Protein AF-A0A8S3CBK9-F1 (afdb_monomer_lite)

Organism: NCBI:txid392030

Foldseek 3Di:
DVVCVVLVVLVVCLVVVVVVLVVCCVPPVVSVVVQVVCCVPPNPVDHPNRVSCVSVVVVVVVVVVLVVVLVVDPDPVVNVVSVVD

pLDDT: mean 82.74, std 7.27, range [57.34, 93.5]

Sequence (85 aa):
DIYFKPYLHYVLDQKASAEYFKQKFSRDDLFQHLITWIEANFTNRLSFSDLTIKPLQRLTRYKLLLEAIQKKTQETQQRNDLLEM

Structure (mmCIF, N/CA/C/O backbone):
data_AF-A0A8S3CBK9-F1
#
_entry.id   AF-A0A8S3CBK9-F1
#
loop_
_atom_site.group_PDB
_atom_site.id
_atom_site.type_symbol
_atom_site.label_atom_id
_atom_site.label_alt_id
_atom_site.label_comp_id
_atom_site.label_asym_id
_atom_site.label_entity_id
_atom_site.label_seq_id
_atom_site.pdbx_PDB_ins_code
_atom_site.Cartn_x
_atom_site.Cartn_y
_atom_site.Cartn_z
_atom_site.occupancy
_atom_site.B_iso_or_equiv
_atom_site.auth_seq_id
_atom_site.auth_comp_id
_atom_site.auth_asym_id
_atom_site.auth_atom_id
_atom_site.pdbx_PDB_model_num
ATOM 1 N N . ASP A 1 1 ? -20.852 -5.596 0.879 1.00 57.34 1 ASP A N 1
ATOM 2 C CA . ASP A 1 1 ? -19.385 -5.593 0.633 1.00 57.34 1 ASP A CA 1
ATOM 3 C C . ASP A 1 1 ? -18.898 -5.250 -0.780 1.00 57.34 1 ASP A C 1
ATOM 5 O O . ASP A 1 1 ? -17.946 -5.842 -1.277 1.00 57.34 1 ASP A O 1
ATOM 9 N N . ILE A 1 2 ? -19.457 -4.237 -1.449 1.00 65.81 2 ILE A N 1
ATOM 10 C CA . ILE A 1 2 ? -18.984 -3.816 -2.790 1.00 65.81 2 ILE A CA 1
ATOM 11 C C . ILE A 1 2 ? -17.715 -2.946 -2.706 1.00 65.81 2 ILE A C 1
ATOM 13 O O . ILE A 1 2 ? -16.918 -2.902 -3.639 1.00 65.81 2 ILE A O 1
ATOM 17 N N . TYR A 1 3 ? -17.515 -2.280 -1.565 1.00 75.12 3 TYR A N 1
ATOM 18 C CA . TYR A 1 3 ? -16.469 -1.275 -1.366 1.00 75.12 3 TYR A CA 1
ATOM 19 C C . TYR A 1 3 ? -15.059 -1.863 -1.212 1.00 75.12 3 TYR A C 1
ATOM 21 O O . TYR A 1 3 ? -14.098 -1.246 -1.663 1.00 75.12 3 TYR A O 1
ATOM 29 N N . PHE A 1 4 ? -14.919 -3.058 -0.623 1.00 79.88 4 PHE A N 1
ATOM 30 C CA . PHE A 1 4 ? -13.613 -3.695 -0.391 1.00 79.88 4 PHE A CA 1
ATOM 31 C C . PHE A 1 4 ? -13.171 -4.640 -1.511 1.00 79.88 4 PHE A C 1
ATOM 33 O O . PHE A 1 4 ? -11.984 -4.939 -1.627 1.00 79.88 4 PHE A O 1
ATOM 40 N N . LYS A 1 5 ? -14.093 -5.069 -2.381 1.00 82.75 5 LYS A N 1
ATOM 41 C CA . LYS A 1 5 ? -13.798 -5.997 -3.481 1.00 82.75 5 LYS A CA 1
ATOM 42 C C . LYS A 1 5 ? -12.649 -5.520 -4.395 1.00 82.75 5 LYS A C 1
ATOM 44 O O . LYS A 1 5 ? -11.761 -6.327 -4.661 1.00 82.75 5 LYS A O 1
ATOM 49 N N . PRO A 1 6 ? -12.573 -4.241 -4.821 1.00 84.31 6 PRO A N 1
ATOM 50 C CA . PRO A 1 6 ? -11.453 -3.759 -5.637 1.00 84.31 6 PRO A CA 1
ATOM 51 C C . PRO A 1 6 ? -10.114 -3.786 -4.893 1.00 84.31 6 PRO A C 1
ATOM 53 O O . PRO A 1 6 ? -9.082 -4.085 -5.488 1.00 84.31 6 PRO A O 1
ATOM 56 N N . TYR A 1 7 ? -10.128 -3.518 -3.583 1.00 83.38 7 TYR A N 1
ATOM 57 C CA . TYR A 1 7 ? -8.924 -3.575 -2.758 1.00 83.38 7 TYR A CA 1
ATOM 58 C C . TYR A 1 7 ? -8.414 -5.006 -2.605 1.00 83.38 7 TYR A C 1
ATOM 60 O O . TYR A 1 7 ? -7.208 -5.215 -2.629 1.00 83.38 7 TYR A O 1
ATOM 68 N N . LEU A 1 8 ? -9.314 -5.987 -2.488 1.00 83.38 8 LEU A N 1
ATOM 69 C CA . LEU A 1 8 ? -8.931 -7.392 -2.396 1.00 83.38 8 LEU A CA 1
ATOM 70 C C . LEU A 1 8 ? -8.203 -7.853 -3.664 1.00 83.38 8 LEU A C 1
ATOM 72 O O . LEU A 1 8 ? -7.108 -8.393 -3.562 1.00 83.38 8 LEU A O 1
ATOM 76 N N . HIS A 1 9 ? -8.761 -7.572 -4.847 1.00 85.25 9 HIS A N 1
ATOM 77 C CA . HIS A 1 9 ? -8.096 -7.876 -6.120 1.00 85.25 9 HIS A CA 1
ATOM 78 C C . HIS A 1 9 ? -6.728 -7.195 -6.220 1.00 85.25 9 HIS A C 1
ATOM 80 O O . HIS A 1 9 ? -5.726 -7.847 -6.494 1.00 85.25 9 HIS A O 1
ATOM 86 N N . TYR A 1 10 ? -6.670 -5.900 -5.903 1.00 86.56 10 TYR A N 1
ATOM 87 C CA . TYR A 1 10 ? -5.429 -5.136 -5.961 1.00 86.56 10 TYR A CA 1
ATOM 88 C C . TYR A 1 10 ? -4.342 -5.673 -5.015 1.00 86.56 10 TYR A C 1
ATOM 90 O O . TYR A 1 10 ? -3.177 -5.758 -5.392 1.00 86.56 10 TYR A O 1
ATOM 98 N N . VAL A 1 11 ? -4.706 -6.041 -3.781 1.00 85.00 11 VAL A N 1
ATOM 99 C CA . VAL A 1 11 ? -3.762 -6.577 -2.787 1.00 85.00 11 VAL A CA 1
ATOM 100 C C . VAL A 1 11 ? -3.275 -7.971 -3.176 1.00 85.00 11 VAL A C 1
ATOM 102 O O . VAL A 1 11 ? -2.091 -8.261 -3.014 1.00 85.00 11 VAL A O 1
ATOM 105 N N . LEU A 1 12 ? -4.154 -8.820 -3.713 1.00 86.19 12 LEU A N 1
ATOM 106 C CA . LEU A 1 12 ? -3.774 -10.150 -4.194 1.00 86.19 12 LEU A CA 1
ATOM 107 C C . LEU A 1 12 ? -2.767 -10.062 -5.349 1.00 86.19 12 LEU A C 1
ATOM 109 O O . LEU A 1 12 ? -1.763 -10.776 -5.346 1.00 86.19 12 LEU A O 1
ATOM 113 N N . ASP A 1 13 ? -2.977 -9.125 -6.273 1.00 87.25 13 ASP A N 1
ATOM 114 C CA . ASP A 1 13 ? -2.101 -8.921 -7.430 1.00 87.25 13 ASP A CA 1
ATOM 115 C C . ASP A 1 13 ? 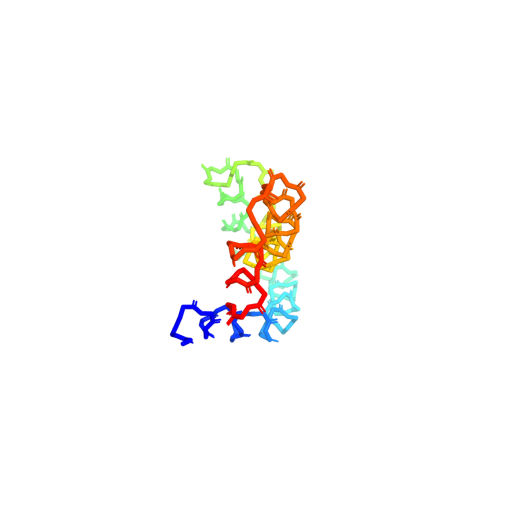-0.847 -8.091 -7.112 1.00 87.25 13 ASP A C 1
ATOM 117 O O . ASP A 1 13 ? 0.051 -7.963 -7.953 1.00 87.25 13 ASP A O 1
ATOM 121 N N . GLN A 1 14 ? -0.739 -7.532 -5.903 1.00 85.12 14 GLN A N 1
ATOM 122 C CA . GLN A 1 14 ? 0.322 -6.592 -5.536 1.00 85.12 14 GLN A CA 1
ATOM 123 C C . GLN A 1 14 ? 1.717 -7.202 -5.701 1.00 85.12 14 GLN A C 1
ATOM 125 O O . GLN A 1 14 ? 2.614 -6.561 -6.248 1.00 85.12 14 GLN A O 1
ATOM 130 N N . LYS A 1 15 ? 1.909 -8.447 -5.247 1.00 84.38 15 LYS A N 1
ATOM 131 C CA . LYS A 1 15 ? 3.215 -9.118 -5.298 1.00 84.38 15 LYS A CA 1
ATOM 132 C C . LYS A 1 15 ? 3.666 -9.348 -6.742 1.00 84.38 15 LYS A C 1
ATOM 134 O O . LYS A 1 15 ? 4.794 -9.003 -7.086 1.00 84.38 15 LYS A O 1
ATOM 139 N N . ALA A 1 16 ? 2.771 -9.870 -7.580 1.00 87.62 16 ALA A N 1
ATOM 140 C CA . ALA A 1 16 ? 3.036 -10.100 -8.998 1.00 87.62 16 ALA A CA 1
ATOM 141 C C . ALA A 1 16 ? 3.297 -8.780 -9.745 1.00 87.62 16 ALA A C 1
ATOM 143 O O . ALA A 1 16 ? 4.237 -8.680 -10.531 1.00 87.62 16 ALA A O 1
ATOM 144 N N . SER A 1 17 ? 2.519 -7.738 -9.441 1.00 86.50 17 SER A N 1
ATOM 145 C CA . SER A 1 17 ? 2.674 -6.409 -10.042 1.00 86.50 17 SER A CA 1
ATOM 146 C C . SER A 1 17 ? 3.997 -5.743 -9.656 1.00 86.50 17 SER A C 1
ATOM 148 O O . SER A 1 17 ? 4.656 -5.146 -10.505 1.00 86.50 17 SER A O 1
ATOM 150 N N . ALA A 1 18 ? 4.415 -5.863 -8.393 1.00 86.44 18 ALA A N 1
ATOM 151 C CA . ALA A 1 18 ? 5.681 -5.318 -7.909 1.00 86.44 18 ALA A CA 1
ATOM 152 C C . ALA A 1 18 ? 6.891 -6.030 -8.534 1.00 86.44 18 ALA A C 1
ATOM 154 O O . ALA A 1 18 ? 7.881 -5.389 -8.891 1.00 86.44 18 ALA A O 1
ATOM 155 N N . GLU A 1 19 ? 6.807 -7.350 -8.703 1.00 88.94 19 GLU A N 1
ATOM 156 C CA . GLU A 1 19 ? 7.846 -8.136 -9.368 1.00 88.94 19 GLU A CA 1
ATOM 157 C C . GLU A 1 19 ? 7.944 -7.799 -10.862 1.00 88.94 19 GLU A C 1
ATOM 159 O O . GLU A 1 19 ? 9.044 -7.548 -11.364 1.00 88.94 19 GLU A O 1
ATOM 164 N N . TYR A 1 20 ? 6.802 -7.689 -11.551 1.00 89.69 20 TYR A N 1
ATOM 165 C CA . TYR A 1 20 ? 6.741 -7.228 -12.939 1.00 89.69 20 TYR A CA 1
ATOM 166 C C . TYR A 1 20 ? 7.334 -5.826 -13.097 1.00 89.69 20 TYR A C 1
ATOM 168 O O . TYR A 1 20 ? 8.162 -5.597 -13.979 1.00 89.69 20 TYR A O 1
ATOM 176 N N . PHE A 1 21 ? 6.959 -4.896 -12.215 1.00 88.88 21 PHE A N 1
ATOM 177 C CA . PHE A 1 21 ? 7.500 -3.542 -12.208 1.00 88.88 21 PHE A CA 1
ATOM 178 C C . PHE A 1 21 ? 9.022 -3.556 -12.062 1.00 88.88 21 PHE A C 1
ATOM 180 O O . PHE A 1 21 ? 9.712 -2.946 -12.874 1.00 88.88 21 PHE A O 1
ATOM 187 N N . LYS A 1 22 ? 9.559 -4.303 -11.088 1.00 88.75 22 LYS A N 1
ATOM 188 C CA . LYS A 1 22 ? 11.007 -4.406 -10.866 1.00 88.75 22 LYS A CA 1
ATOM 189 C C . LYS A 1 22 ? 11.737 -4.970 -12.086 1.00 88.75 22 LYS A C 1
ATOM 191 O O . LYS A 1 22 ? 12.793 -4.460 -12.448 1.00 88.75 22 LYS A O 1
ATOM 196 N N . GLN A 1 23 ? 11.185 -6.008 -12.716 1.00 92.12 23 GLN A N 1
ATOM 197 C CA . GLN A 1 23 ? 11.771 -6.612 -13.912 1.00 92.12 23 GLN A CA 1
ATOM 198 C C . GLN A 1 23 ? 11.727 -5.663 -15.115 1.00 92.12 23 GLN A C 1
ATOM 200 O O . GLN A 1 23 ? 12.677 -5.619 -15.891 1.00 92.12 23 GLN A O 1
ATOM 205 N N . LYS A 1 24 ? 10.635 -4.915 -15.287 1.00 90.00 24 LYS A N 1
ATOM 206 C CA . LYS A 1 24 ? 10.490 -3.973 -16.399 1.00 90.00 24 LYS A CA 1
ATOM 207 C C . LYS A 1 24 ? 11.373 -2.746 -16.216 1.00 90.00 24 LYS A C 1
ATOM 209 O O . LYS A 1 24 ? 12.061 -2.350 -17.146 1.00 90.00 24 LYS A O 1
ATOM 214 N N . PHE A 1 25 ? 11.420 -2.210 -15.001 1.00 88.81 25 PHE A N 1
ATOM 215 C CA . PHE A 1 25 ? 12.258 -1.070 -14.645 1.00 88.81 25 PHE A CA 1
ATOM 216 C C . PHE A 1 25 ? 13.753 -1.343 -14.836 1.00 88.81 25 PHE A C 1
ATOM 218 O O . PHE A 1 25 ? 14.486 -0.422 -15.157 1.00 88.81 25 PHE A O 1
ATOM 225 N N . SER A 1 26 ? 14.213 -2.591 -14.687 1.00 88.88 26 SER A N 1
ATOM 226 C CA . SER A 1 26 ? 15.623 -2.936 -14.916 1.00 88.88 26 SER A CA 1
ATOM 227 C C . SER A 1 26 ? 15.982 -3.282 -16.363 1.00 88.88 26 SER A C 1
ATOM 229 O O . SER A 1 26 ? 17.164 -3.413 -16.666 1.00 88.88 26 SER A O 1
ATOM 231 N N . ARG A 1 27 ? 14.993 -3.504 -17.237 1.00 90.44 27 ARG A N 1
ATOM 232 C CA . ARG A 1 27 ? 15.207 -3.979 -18.617 1.00 90.44 27 ARG A CA 1
ATOM 233 C C . ARG A 1 27 ? 14.866 -2.948 -19.685 1.00 90.44 27 ARG A C 1
ATOM 235 O O . ARG A 1 27 ? 15.240 -3.147 -20.835 1.00 90.44 27 ARG A O 1
ATOM 242 N N . ASP A 1 28 ? 14.112 -1.916 -19.329 1.00 93.50 28 ASP A N 1
ATOM 243 C CA . ASP A 1 28 ? 13.559 -0.943 -20.264 1.00 93.50 28 ASP A CA 1
ATOM 244 C C . ASP A 1 28 ? 13.906 0.477 -19.808 1.00 93.50 28 ASP A C 1
ATOM 246 O O . ASP A 1 28 ? 13.285 1.033 -18.896 1.00 93.50 28 ASP A O 1
ATOM 250 N N . ASP A 1 29 ? 14.903 1.064 -20.472 1.00 91.94 29 ASP A N 1
ATOM 251 C CA . ASP A 1 29 ? 15.399 2.405 -20.168 1.00 91.94 29 ASP A CA 1
ATOM 252 C C . ASP A 1 29 ? 14.320 3.477 -20.372 1.00 91.94 29 ASP A C 1
ATOM 254 O O . ASP A 1 29 ? 14.270 4.449 -19.618 1.00 91.94 29 ASP A O 1
ATOM 258 N N . LEU A 1 30 ? 13.424 3.322 -21.355 1.00 93.06 30 LEU A N 1
ATOM 259 C CA . LEU A 1 30 ? 12.336 4.280 -21.585 1.00 93.06 30 LEU A CA 1
ATOM 260 C C . LEU A 1 30 ? 11.326 4.226 -20.442 1.00 93.06 30 LEU A C 1
ATOM 262 O O . LEU A 1 30 ? 10.881 5.267 -19.951 1.00 93.06 30 LEU A O 1
ATOM 266 N N . PHE A 1 31 ? 10.990 3.016 -19.995 1.00 90.75 31 PHE A N 1
ATOM 267 C CA . PHE A 1 31 ? 10.125 2.827 -18.839 1.00 90.75 31 PHE A CA 1
ATOM 268 C C . PHE A 1 31 ? 10.756 3.413 -17.573 1.00 90.75 31 PHE A C 1
ATOM 270 O O . PHE A 1 31 ? 10.078 4.116 -16.824 1.00 90.75 31 PHE A O 1
ATOM 277 N N . GLN A 1 32 ? 12.055 3.200 -17.362 1.00 91.75 32 GLN A N 1
ATOM 278 C CA . GLN A 1 32 ? 12.787 3.806 -16.254 1.00 91.75 32 GLN A CA 1
ATOM 279 C C . GLN A 1 32 ? 12.709 5.341 -16.289 1.00 91.75 32 GLN A C 1
ATOM 281 O O . GLN A 1 32 ? 12.317 5.952 -15.295 1.00 91.75 32 GLN A O 1
ATOM 286 N N . HIS A 1 33 ? 13.009 5.969 -17.433 1.00 91.56 33 HIS A N 1
ATOM 287 C CA . HIS 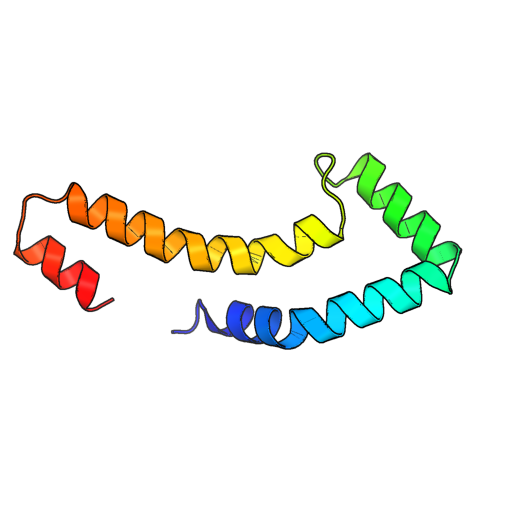A 1 33 ? 12.945 7.428 -17.582 1.00 91.56 33 HIS A CA 1
ATOM 288 C C . HIS A 1 33 ? 11.537 7.979 -17.331 1.00 91.56 33 HIS A C 1
ATOM 290 O O . HIS A 1 33 ? 11.389 8.995 -16.650 1.00 91.56 33 HIS A O 1
ATOM 296 N N . LEU A 1 34 ? 10.502 7.302 -17.840 1.00 90.12 34 LEU A N 1
ATOM 297 C CA . LEU A 1 34 ? 9.110 7.684 -17.608 1.00 90.12 34 LEU A CA 1
ATOM 298 C C . LEU A 1 34 ? 8.779 7.675 -16.113 1.00 90.12 34 LEU A C 1
ATOM 300 O O . LEU A 1 34 ? 8.228 8.645 -15.597 1.00 90.12 34 LEU A O 1
ATOM 304 N N . ILE A 1 35 ? 9.126 6.595 -15.411 1.00 88.88 35 ILE A N 1
ATOM 305 C CA . ILE A 1 35 ? 8.842 6.462 -13.982 1.00 88.88 35 ILE A CA 1
ATOM 306 C C . ILE A 1 35 ? 9.615 7.504 -13.172 1.00 88.88 35 ILE A C 1
ATOM 308 O O . ILE A 1 35 ? 9.009 8.174 -12.341 1.00 88.88 35 ILE A O 1
ATOM 312 N N . THR A 1 36 ? 10.902 7.719 -13.449 1.00 87.38 36 THR A N 1
ATOM 313 C CA . THR A 1 36 ? 11.693 8.759 -12.773 1.00 87.38 36 THR A CA 1
ATOM 314 C C . THR A 1 36 ? 11.118 10.158 -13.011 1.00 87.38 36 THR A C 1
ATOM 316 O O . THR A 1 36 ? 11.056 10.968 -12.087 1.00 87.38 36 THR A O 1
ATOM 319 N N . TRP A 1 37 ? 10.636 10.451 -14.223 1.00 88.88 37 TRP A N 1
ATOM 320 C CA . TRP A 1 37 ? 9.966 11.720 -14.510 1.00 88.88 37 TRP A CA 1
ATOM 321 C C . TRP A 1 37 ? 8.648 11.865 -13.738 1.00 88.88 37 TRP A C 1
ATOM 323 O O . TRP A 1 37 ? 8.371 12.934 -13.189 1.00 88.88 37 TRP A O 1
ATOM 333 N N . ILE A 1 38 ? 7.855 10.795 -13.636 1.00 87.44 38 ILE A N 1
ATOM 334 C CA . ILE A 1 38 ? 6.617 10.788 -12.844 1.00 87.44 38 ILE A CA 1
ATOM 335 C C . ILE A 1 38 ? 6.921 11.008 -11.356 1.00 87.44 38 ILE A C 1
ATOM 337 O O . ILE A 1 38 ? 6.273 11.841 -10.720 1.00 87.44 38 ILE A O 1
ATOM 341 N N . GLU A 1 39 ? 7.917 10.310 -10.808 1.00 87.69 39 GLU A N 1
ATOM 342 C CA . GLU A 1 39 ? 8.351 10.443 -9.411 1.00 87.69 39 GLU A CA 1
ATOM 343 C C . GLU A 1 39 ? 8.862 11.852 -9.078 1.00 87.69 39 GLU A C 1
ATOM 345 O O . GLU A 1 39 ? 8.666 12.340 -7.968 1.00 87.69 39 GLU A O 1
ATOM 350 N N . ALA A 1 40 ? 9.476 12.539 -10.042 1.00 85.25 40 ALA A N 1
ATOM 351 C CA . ALA A 1 40 ? 9.956 13.903 -9.846 1.00 85.25 40 ALA A CA 1
ATOM 352 C C . ALA A 1 40 ? 8.835 14.959 -9.857 1.00 85.25 40 ALA A C 1
ATOM 354 O O . ALA A 1 40 ? 8.969 15.988 -9.196 1.00 85.25 40 ALA A O 1
ATOM 355 N N . ASN A 1 41 ? 7.748 14.732 -10.606 1.00 84.25 41 ASN A N 1
ATOM 356 C CA . ASN A 1 41 ? 6.758 15.776 -10.908 1.00 84.25 41 ASN A CA 1
ATOM 357 C C . ASN A 1 41 ? 5.375 15.554 -10.276 1.00 84.25 41 ASN A C 1
ATOM 359 O O . ASN A 1 41 ? 4.678 16.525 -9.990 1.00 84.25 41 ASN A O 1
ATOM 363 N N . PHE A 1 42 ? 4.954 14.304 -10.076 1.00 80.62 42 PHE A N 1
ATOM 364 C CA . PHE A 1 42 ? 3.562 13.978 -9.727 1.00 80.62 42 PHE A CA 1
ATOM 365 C C . PHE A 1 42 ? 3.418 13.222 -8.420 1.00 80.62 42 PHE A C 1
ATOM 367 O O . PHE A 1 42 ? 2.339 13.203 -7.824 1.00 80.62 42 PHE A O 1
ATOM 374 N N . THR A 1 43 ? 4.483 12.581 -7.957 1.00 76.50 43 THR A N 1
ATOM 375 C CA . THR A 1 43 ? 4.469 11.944 -6.652 1.00 76.50 43 THR A CA 1
ATOM 376 C C . THR A 1 43 ? 4.979 12.971 -5.647 1.00 76.50 43 THR A C 1
ATOM 378 O O . THR A 1 43 ? 5.920 13.711 -5.916 1.00 76.50 43 THR A O 1
ATOM 381 N N . ASN A 1 44 ? 4.343 13.081 -4.479 1.00 79.50 44 ASN A N 1
ATOM 382 C CA . ASN A 1 44 ? 4.794 13.970 -3.399 1.00 79.50 44 ASN A CA 1
ATOM 383 C C . ASN A 1 44 ? 6.105 13.443 -2.776 1.00 79.50 44 ASN A C 1
ATOM 385 O O . ASN A 1 44 ? 6.142 13.121 -1.590 1.00 79.50 44 ASN A O 1
ATOM 389 N N . ARG A 1 45 ? 7.158 13.290 -3.592 1.00 77.12 45 ARG A N 1
ATOM 390 C CA . ARG A 1 45 ? 8.447 12.650 -3.291 1.00 77.12 45 ARG A CA 1
ATOM 391 C C . ARG A 1 45 ? 8.341 11.194 -2.832 1.00 77.12 45 ARG A C 1
ATOM 393 O O . ARG A 1 45 ? 9.213 10.705 -2.121 1.00 77.12 45 ARG A O 1
ATOM 400 N N . LEU A 1 46 ? 7.261 10.514 -3.205 1.00 81.50 46 LEU A N 1
ATOM 401 C CA . LEU A 1 46 ? 7.066 9.099 -2.901 1.00 81.50 46 LEU A CA 1
ATOM 402 C C . LEU A 1 46 ? 7.523 8.262 -4.085 1.00 81.50 46 LEU A C 1
ATOM 404 O O . LEU A 1 46 ? 7.184 8.589 -5.223 1.00 81.50 46 LEU A O 1
ATOM 408 N N . SER A 1 47 ? 8.231 7.167 -3.821 1.00 82.50 47 SER A N 1
ATOM 409 C CA . SER A 1 47 ? 8.532 6.225 -4.894 1.00 82.50 47 SER A CA 1
ATOM 410 C C . SER A 1 47 ? 7.236 5.608 -5.423 1.00 82.50 47 SER A C 1
ATOM 412 O O . SER A 1 47 ? 6.236 5.488 -4.703 1.00 82.50 47 SER A O 1
ATOM 414 N N . PHE A 1 48 ? 7.239 5.184 -6.681 1.00 79.62 48 PHE A N 1
ATOM 415 C CA . PHE A 1 48 ? 6.121 4.465 -7.276 1.00 79.62 48 PHE A CA 1
ATOM 416 C C . PHE A 1 48 ? 5.764 3.224 -6.441 1.00 79.62 48 PHE A C 1
ATOM 418 O O . PHE A 1 48 ? 4.591 2.972 -6.163 1.00 79.62 48 PHE A O 1
ATOM 425 N N . SER A 1 49 ? 6.778 2.523 -5.926 1.00 80.12 49 SER A N 1
ATOM 426 C CA . SER A 1 49 ? 6.615 1.419 -4.975 1.00 80.12 49 SER A CA 1
ATOM 427 C C . SER A 1 49 ? 5.822 1.838 -3.732 1.00 80.12 49 SER A C 1
ATOM 429 O O . SER A 1 49 ? 4.855 1.166 -3.375 1.00 80.12 49 SER A O 1
ATOM 431 N N . ASP A 1 50 ? 6.131 2.983 -3.117 1.00 81.44 50 ASP A N 1
ATOM 432 C CA . ASP A 1 50 ? 5.406 3.481 -1.937 1.00 81.44 50 ASP A CA 1
ATOM 433 C C . ASP A 1 50 ? 3.946 3.833 -2.241 1.00 81.44 50 ASP A C 1
ATOM 435 O O . ASP A 1 50 ? 3.070 3.683 -1.384 1.00 81.44 50 ASP A O 1
ATOM 439 N N . LEU A 1 51 ? 3.659 4.292 -3.463 1.00 82.88 51 LEU A N 1
ATOM 440 C CA . LEU A 1 51 ? 2.290 4.554 -3.905 1.00 82.88 51 LEU A CA 1
ATOM 441 C C . LEU A 1 51 ? 1.481 3.260 -4.017 1.00 82.88 51 LEU A C 1
ATOM 443 O O . LEU A 1 51 ? 0.335 3.230 -3.564 1.00 82.88 51 LEU A O 1
ATOM 447 N N . THR A 1 52 ? 2.078 2.185 -4.539 1.00 81.19 52 THR A N 1
ATOM 448 C CA . THR A 1 52 ? 1.385 0.893 -4.692 1.00 81.19 52 THR A CA 1
ATOM 449 C C . THR A 1 52 ? 1.041 0.213 -3.365 1.00 81.19 52 THR A C 1
ATOM 451 O O . THR A 1 52 ? 0.134 -0.609 -3.304 1.00 81.19 52 THR A O 1
ATOM 454 N N . ILE A 1 53 ? 1.708 0.567 -2.263 1.00 83.31 53 ILE A N 1
ATOM 455 C CA . ILE A 1 53 ? 1.420 -0.005 -0.936 1.00 83.31 53 ILE A CA 1
ATOM 456 C C . ILE A 1 53 ? 0.289 0.771 -0.222 1.00 83.31 53 ILE A C 1
ATOM 458 O O . ILE A 1 53 ? -0.309 0.266 0.731 1.00 83.31 53 ILE A O 1
ATOM 462 N N . LYS A 1 54 ? -0.093 1.971 -0.691 1.00 84.38 54 LYS A N 1
ATOM 463 C CA . LYS A 1 54 ? -1.134 2.803 -0.047 1.00 84.38 54 LYS A CA 1
ATOM 464 C C . LYS A 1 54 ? -2.496 2.119 0.115 1.00 84.38 54 LYS A C 1
ATOM 466 O O . LYS A 1 54 ? -3.075 2.279 1.192 1.00 84.38 54 LYS A O 1
ATOM 471 N N . PRO A 1 55 ? -3.030 1.369 -0.868 1.00 84.25 55 PRO A N 1
ATOM 472 C CA . PRO A 1 55 ? -4.313 0.685 -0.702 1.00 84.25 55 PRO A CA 1
ATOM 473 C C . PRO A 1 55 ? -4.273 -0.341 0.436 1.00 84.25 55 PRO A C 1
ATOM 475 O O . PRO A 1 55 ? -5.184 -0.378 1.261 1.00 84.25 55 PRO A O 1
ATOM 478 N N . LEU A 1 56 ? -3.169 -1.087 0.563 1.00 83.94 56 LEU A N 1
ATOM 479 C CA . LEU A 1 56 ? -2.959 -2.015 1.673 1.00 83.94 56 LEU A CA 1
ATOM 480 C C . LEU A 1 56 ? -2.826 -1.276 3.015 1.00 83.94 56 LEU A C 1
ATOM 482 O O . LEU A 1 56 ? -3.478 -1.643 3.991 1.00 83.94 56 LEU A O 1
ATOM 486 N N . GLN A 1 57 ? -2.041 -0.193 3.066 1.00 85.06 57 GLN A N 1
ATOM 487 C CA . GLN A 1 57 ? -1.918 0.648 4.269 1.00 85.06 57 GLN A CA 1
ATOM 488 C C . GLN A 1 57 ? -3.262 1.239 4.703 1.00 85.06 57 GLN A C 1
ATOM 490 O O . GLN A 1 57 ? -3.516 1.420 5.892 1.00 85.06 57 GLN A O 1
ATOM 495 N N . ARG A 1 58 ? -4.130 1.583 3.748 1.00 86.44 58 ARG A N 1
ATOM 496 C CA . ARG A 1 58 ? -5.456 2.126 4.040 1.00 86.44 58 ARG A CA 1
ATOM 497 C C . ARG A 1 58 ? -6.338 1.077 4.711 1.00 86.44 58 ARG A C 1
ATOM 499 O O . ARG A 1 58 ? -6.977 1.409 5.706 1.00 86.44 58 ARG A O 1
ATOM 506 N N . LEU A 1 59 ? -6.313 -0.167 4.226 1.00 84.19 59 LEU A N 1
ATOM 507 C CA . LEU A 1 59 ? -7.037 -1.285 4.837 1.00 84.19 59 LEU A CA 1
ATOM 508 C C . LEU A 1 59 ? -6.601 -1.528 6.285 1.00 84.19 59 LEU A C 1
ATOM 510 O O . LEU A 1 59 ? -7.442 -1.588 7.179 1.00 84.19 59 LEU A O 1
ATOM 514 N N . THR A 1 60 ? -5.292 -1.596 6.542 1.00 85.06 60 THR A N 1
ATOM 515 C CA . THR A 1 60 ? -4.781 -1.858 7.898 1.00 85.06 60 THR A CA 1
ATOM 516 C C . THR A 1 60 ? -5.077 -0.714 8.869 1.00 85.06 60 THR A C 1
ATOM 518 O O . THR A 1 60 ? -5.298 -0.952 10.057 1.00 85.06 60 THR A O 1
ATOM 521 N N . ARG A 1 61 ? -5.166 0.530 8.377 1.00 86.50 61 ARG A N 1
ATOM 522 C CA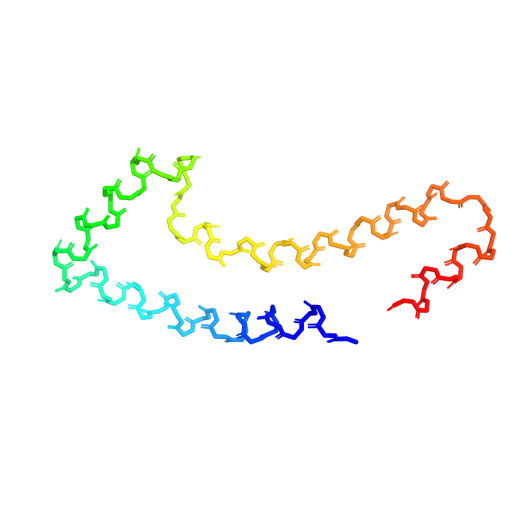 . ARG A 1 61 ? -5.560 1.689 9.192 1.00 86.50 61 ARG A CA 1
ATOM 523 C C . ARG A 1 61 ? -7.017 1.658 9.637 1.00 86.50 61 ARG A C 1
ATOM 525 O O . ARG A 1 61 ? -7.286 2.160 10.723 1.00 86.50 61 ARG A O 1
ATOM 532 N N . TYR A 1 62 ? -7.941 1.099 8.852 1.00 87.25 62 TYR A N 1
ATOM 533 C CA . TYR A 1 62 ? -9.350 1.043 9.263 1.00 87.25 62 TYR A CA 1
ATOM 534 C C . TYR A 1 62 ? -9.522 0.282 10.574 1.00 87.25 62 TYR A C 1
ATOM 536 O O . TYR A 1 62 ? -10.192 0.787 11.468 1.00 87.25 62 TYR A O 1
ATOM 544 N N . LYS A 1 63 ? -8.822 -0.846 10.738 1.00 82.69 63 LYS A N 1
ATOM 545 C CA . LYS A 1 63 ? -8.811 -1.604 11.994 1.00 82.69 63 LYS A CA 1
ATOM 546 C C . LYS A 1 63 ? -8.345 -0.751 13.179 1.00 82.69 63 LYS A C 1
ATOM 548 O O . LYS A 1 63 ? -9.037 -0.668 14.185 1.00 82.69 63 LYS A O 1
ATOM 553 N N . LEU A 1 64 ? -7.211 -0.063 13.039 1.00 86.62 64 LEU A N 1
ATOM 554 C CA . LEU A 1 64 ? -6.657 0.781 14.107 1.00 86.62 64 LEU A CA 1
ATOM 555 C C . LEU A 1 64 ? -7.579 1.953 14.468 1.00 86.62 64 LEU A C 1
ATOM 557 O O . LEU A 1 64 ? -7.693 2.327 15.634 1.00 86.62 64 LEU A O 1
ATOM 561 N N . LEU A 1 65 ? -8.230 2.549 13.466 1.00 86.56 65 LEU A N 1
ATOM 562 C CA . LEU A 1 65 ? -9.182 3.637 13.673 1.00 86.56 65 LEU A CA 1
ATOM 563 C C . LEU A 1 65 ? -10.448 3.141 14.372 1.00 86.56 65 LEU A C 1
ATOM 565 O O . LEU A 1 65 ? -10.894 3.790 15.313 1.00 86.56 65 LEU A O 1
ATOM 569 N N . LEU A 1 66 ? -10.983 1.990 13.959 1.00 84.31 66 LEU A N 1
ATOM 570 C CA . LEU A 1 66 ? -12.127 1.343 14.606 1.00 84.31 66 LEU A CA 1
ATOM 571 C C . LEU A 1 66 ? -11.819 1.031 16.074 1.00 84.31 66 LEU A C 1
ATOM 573 O O . LEU A 1 66 ? -12.579 1.435 16.949 1.00 84.31 66 LEU A O 1
ATOM 577 N N . GLU A 1 67 ? -10.661 0.434 16.366 1.00 83.19 67 GLU A N 1
ATOM 578 C CA . GLU A 1 67 ? -10.202 0.179 17.740 1.00 83.19 67 GLU A CA 1
ATOM 579 C C . GLU A 1 67 ? -10.054 1.475 18.560 1.00 83.19 67 GLU A C 1
ATOM 581 O O . GLU A 1 67 ? -10.407 1.526 19.740 1.00 83.19 67 GLU A O 1
ATOM 586 N N . ALA A 1 68 ? -9.540 2.551 17.957 1.00 86.31 68 ALA A N 1
ATOM 587 C CA . ALA A 1 68 ? -9.381 3.836 18.635 1.00 86.31 68 ALA A CA 1
ATOM 588 C C . ALA A 1 68 ? -10.725 4.521 18.930 1.00 86.31 68 ALA A C 1
ATOM 590 O O . ALA A 1 68 ? -10.894 5.093 20.009 1.00 86.31 68 ALA A O 1
ATOM 591 N N . ILE A 1 69 ? -11.676 4.454 17.995 1.00 85.00 69 ILE A N 1
ATOM 592 C CA . ILE A 1 69 ? -13.043 4.955 18.180 1.00 85.00 69 ILE A CA 1
ATOM 593 C C . ILE A 1 69 ? -13.718 4.149 19.290 1.00 85.00 69 ILE A C 1
ATOM 595 O O . ILE A 1 69 ? -14.198 4.730 20.258 1.00 85.00 69 ILE A O 1
ATOM 599 N N . GLN A 1 70 ? -13.626 2.821 19.235 1.00 79.81 70 GLN A N 1
ATOM 600 C CA . GLN A 1 70 ? -14.179 1.917 20.238 1.00 79.81 70 GLN A CA 1
ATOM 601 C C . GLN A 1 70 ? -13.678 2.221 21.659 1.00 79.81 70 GLN A C 1
ATOM 603 O O . GLN A 1 70 ? -14.448 2.185 22.620 1.00 79.81 70 GLN A O 1
ATOM 608 N N . LYS A 1 71 ? -12.387 2.535 21.817 1.00 79.62 71 LYS A N 1
ATOM 609 C CA . LYS A 1 71 ? -11.809 2.923 23.115 1.00 79.62 71 LYS A CA 1
ATOM 610 C C . LYS A 1 71 ? -12.363 4.246 23.645 1.00 79.62 71 LYS A C 1
ATOM 612 O O . LYS A 1 71 ? -12.403 4.431 24.856 1.00 79.62 71 LYS A O 1
ATOM 617 N N . LYS A 1 72 ? -12.780 5.158 22.763 1.00 82.06 72 LYS A N 1
ATOM 618 C CA . LYS A 1 72 ? -13.311 6.481 23.128 1.00 82.06 72 LYS A CA 1
ATOM 619 C C . LYS A 1 72 ? -14.837 6.520 23.263 1.00 82.06 72 LYS A C 1
ATOM 621 O O . LYS A 1 72 ? -15.347 7.445 23.889 1.00 82.06 72 LYS A O 1
ATOM 626 N N . THR A 1 73 ? -15.560 5.537 22.731 1.00 81.69 73 THR A N 1
ATOM 627 C CA . THR A 1 73 ? -17.023 5.441 22.852 1.00 81.69 73 THR A CA 1
ATOM 628 C C . THR A 1 73 ? -17.430 4.996 24.261 1.00 81.69 73 THR A C 1
ATOM 630 O O . THR A 1 73 ? -16.985 3.957 24.742 1.00 81.69 73 THR A O 1
ATOM 633 N N . GLN A 1 74 ? -18.268 5.772 24.952 1.00 73.38 74 GLN A N 1
ATOM 634 C CA . GLN A 1 74 ? -18.736 5.447 26.312 1.00 73.38 74 GLN A CA 1
ATOM 635 C C . GLN A 1 74 ? -19.996 4.563 26.303 1.00 73.38 74 GLN A C 1
ATOM 637 O O . GLN A 1 74 ? -20.146 3.703 27.166 1.00 73.38 74 GLN A O 1
ATOM 642 N N . GLU A 1 75 ? -20.841 4.719 25.283 1.00 78.06 75 GLU A N 1
ATOM 643 C CA . GLU A 1 75 ? -22.079 3.961 25.067 1.00 78.06 75 GLU A CA 1
ATOM 644 C C . GLU A 1 75 ? -21.815 2.502 24.661 1.00 78.06 75 GLU A C 1
ATOM 646 O O . GLU A 1 75 ? -21.110 2.221 23.686 1.00 78.06 75 GLU A O 1
ATOM 651 N N . THR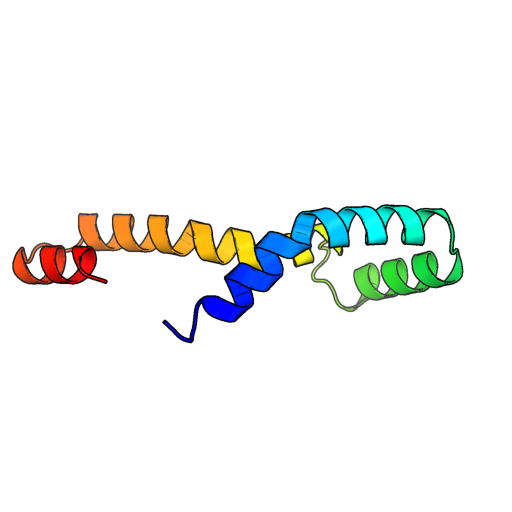 A 1 76 ? -22.391 1.553 25.404 1.00 71.62 76 THR A N 1
ATOM 652 C CA . THR A 1 76 ? -22.190 0.109 25.192 1.00 71.62 76 THR A CA 1
ATOM 653 C C . THR A 1 76 ? -22.858 -0.384 23.909 1.00 71.62 76 THR A C 1
ATOM 655 O O . THR A 1 76 ? -22.284 -1.219 23.216 1.00 71.62 76 THR A O 1
ATOM 658 N N . GLN A 1 77 ? -24.016 0.178 23.546 1.00 72.56 77 GLN A N 1
ATOM 659 C CA . GLN A 1 77 ? -24.731 -0.190 22.322 1.00 72.56 77 GLN A CA 1
ATOM 660 C C . GLN A 1 77 ? -23.925 0.191 21.072 1.00 72.56 77 GLN A C 1
ATOM 662 O O . GLN A 1 77 ? -23.644 -0.653 20.231 1.00 72.56 77 GLN A O 1
ATOM 667 N N . GLN A 1 78 ? -23.416 1.426 21.027 1.00 74.38 78 GLN A N 1
ATOM 668 C CA . GLN A 1 78 ? -22.566 1.907 19.932 1.00 74.38 78 GLN A CA 1
ATOM 669 C C . GLN A 1 78 ? -21.243 1.134 19.828 1.00 74.38 78 GLN A C 1
ATOM 671 O O . GLN A 1 78 ? -20.675 1.007 18.747 1.00 74.38 78 GLN A O 1
ATOM 676 N N . ARG A 1 79 ? -20.727 0.613 20.950 1.00 72.38 79 ARG A N 1
ATOM 677 C CA . ARG A 1 79 ? -19.537 -0.246 20.956 1.00 72.38 79 ARG A CA 1
ATOM 678 C C . ARG A 1 79 ? -19.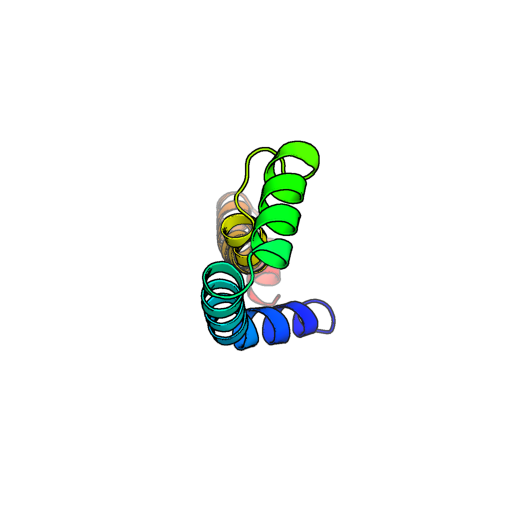810 -1.610 20.309 1.00 72.38 79 ARG A C 1
ATOM 680 O O . ARG A 1 79 ? -18.909 -2.138 19.661 1.00 72.38 79 ARG A O 1
ATOM 687 N N . ASN A 1 80 ? -21.013 -2.152 20.489 1.00 70.81 80 ASN A N 1
ATOM 688 C CA . ASN A 1 80 ? -21.429 -3.428 19.908 1.00 70.81 80 ASN A CA 1
ATOM 689 C C . ASN A 1 80 ? -21.757 -3.290 18.417 1.00 70.81 80 ASN A C 1
ATOM 691 O O . ASN A 1 80 ? -21.316 -4.123 17.634 1.00 70.81 80 ASN A O 1
ATOM 695 N N . ASP A 1 81 ? -22.398 -2.194 18.006 1.00 75.19 81 ASP A N 1
ATOM 696 C CA . ASP A 1 81 ? -22.675 -1.924 16.588 1.00 75.19 81 ASP A CA 1
ATOM 697 C C . ASP A 1 81 ? -21.374 -1.829 15.759 1.00 75.19 81 ASP A C 1
ATOM 699 O O . ASP A 1 81 ? -21.328 -2.237 14.603 1.00 75.19 81 ASP A O 1
ATOM 703 N N . LEU A 1 82 ? -20.277 -1.348 16.361 1.00 68.69 82 LEU A N 1
ATOM 704 C CA . LEU A 1 82 ? -18.945 -1.304 15.739 1.00 68.69 82 LEU A CA 1
ATOM 705 C C . LEU A 1 82 ? -18.252 -2.676 15.628 1.00 68.69 82 LEU A C 1
ATOM 707 O O . LEU A 1 82 ? -17.261 -2.782 14.909 1.00 68.69 82 LEU A O 1
ATOM 711 N N . LEU A 1 83 ? -18.715 -3.696 16.362 1.00 67.00 83 LEU A N 1
ATOM 712 C CA . LEU A 1 83 ? -18.201 -5.072 16.290 1.00 67.00 83 LEU A CA 1
ATOM 713 C C . LEU A 1 83 ? -18.915 -5.905 15.219 1.00 67.00 83 LEU A C 1
ATOM 715 O O . LEU A 1 83 ? -18.336 -6.877 14.741 1.00 67.00 83 LEU A O 1
ATOM 719 N N . GLU A 1 84 ? -20.148 -5.536 14.863 1.00 67.12 84 GLU A N 1
ATOM 720 C CA . GLU A 1 84 ? -20.957 -6.228 13.851 1.00 67.12 84 GLU A CA 1
ATOM 721 C C . GLU A 1 84 ? -20.821 -5.637 12.430 1.00 67.12 84 GLU A C 1
ATOM 723 O O . GLU A 1 84 ? -21.458 -6.142 11.505 1.00 67.12 84 GLU A O 1
ATOM 728 N N . MET A 1 85 ? -19.990 -4.597 12.240 1.00 59.12 85 MET A N 1
ATOM 729 C CA . MET A 1 85 ? -19.613 -4.047 10.920 1.00 59.12 85 MET A CA 1
ATOM 730 C C . MET A 1 85 ? -18.539 -4.879 10.216 1.00 59.12 85 MET A C 1
ATOM 732 O O . MET A 1 85 ? -18.663 -5.028 8.979 1.00 59.12 85 MET A O 1
#

Secondary structure (DSSP, 8-state):
-TTTHHHHHHHHHHHHHHHHHHHHHHH-HHHHHHHHHHHHHTSSS--HHHHHHHHHHHHHHHHHHHHHHHHH---HHHHHHTT--

InterPro domains:
  IPR000219 Dbl homology domain [PF00621] (4-81)
  IPR000219 Dbl homology doma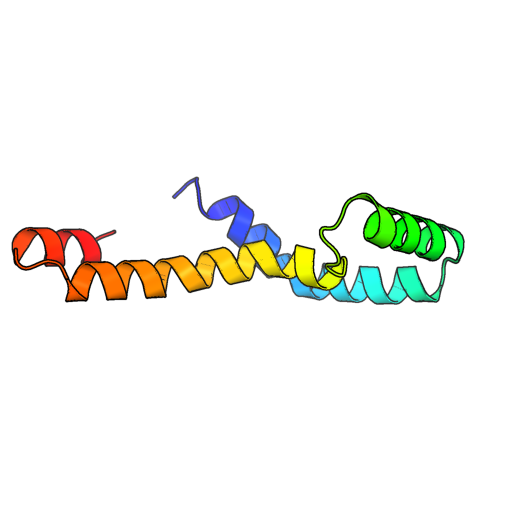in [PS50010] (1-85)
  IPR035899 Dbl homology (DH) domain superfamily [G3DSA:1.20.900.10] (1-85)
  IPR035899 Dbl homology (DH) domain superfamily [SSF48065] (3-84)
  IPR040181 Pleckstrin homology domain-containing family G member 5/7 [PTHR13217] (4-85)

Radius of gyration: 18.71 Å; chains: 1; bounding box: 40×26×48 Å